Protein AF-A0A933MA98-F1 (afdb_monomer)

Secondary structure (DSSP, 8-state):
-------HHHHHHHHHHHHHHT--HHHHHHHHHHHHHHHHHHHHHHHHHHHHHHHHHHHHHHHTTSEEEEETTEEEEEESSHHHHHHHHHHHHTT---EEEE--SSSS--------------

Nearest PDB structures (foldseek):
  2ygb-assembly1_B  TM=3.597E-01  e=6.257E+00  Vaccinia virus Western Reserve
  3saq-assembly2_B  TM=3.945E-01  e=8.142E+00  Vaccinia virus WR
  6beg-assembly1_C  TM=3.256E-01  e=7.138E+00  Vaccinia virus WR
  6beh-assembly1_B  TM=3.157E-01  e=9.287E+00  Vaccinia virus WR

Radius of gyration: 21.98 Å; Cα contacts (8 Å, |Δi|>4): 106; chains: 1; bounding box: 39×62×54 Å

Structure (mmCIF, N/CA/C/O backbone):
data_AF-A0A933MA98-F1
#
_entry.id   AF-A0A933MA98-F1
#
loop_
_atom_site.group_PDB
_atom_site.id
_atom_site.type_symbol
_atom_site.label_atom_id
_atom_site.label_alt_id
_atom_site.label_comp_id
_atom_site.label_asym_id
_atom_site.label_entity_id
_atom_site.label_seq_id
_atom_site.pdbx_PDB_ins_code
_atom_site.Cartn_x
_atom_site.Cartn_y
_atom_site.Cartn_z
_atom_site.occupancy
_atom_site.B_iso_or_equiv
_atom_site.auth_seq_id
_atom_site.auth_comp_id
_atom_site.auth_asym_id
_atom_site.auth_atom_id
_atom_site.pdbx_PDB_model_num
ATOM 1 N N . MET A 1 1 ? -19.737 -11.430 14.966 1.00 59.69 1 MET A N 1
ATOM 2 C CA . MET A 1 1 ? -19.330 -10.645 16.151 1.00 59.69 1 MET A CA 1
ATOM 3 C C . MET A 1 1 ? -17.926 -11.060 16.546 1.00 59.69 1 MET A C 1
ATOM 5 O O . MET A 1 1 ? -17.686 -12.254 16.672 1.00 59.69 1 MET A O 1
ATOM 9 N N . LEU A 1 2 ? -17.017 -10.097 16.691 1.00 75.00 2 LEU A N 1
ATOM 10 C CA . LEU A 1 2 ? -15.687 -10.297 17.270 1.00 75.00 2 LEU A CA 1
ATOM 11 C C . LEU A 1 2 ? -15.781 -9.957 18.766 1.00 75.00 2 LEU A C 1
ATOM 13 O O . LEU A 1 2 ? -16.304 -8.898 19.097 1.00 75.00 2 LEU A O 1
ATOM 17 N N . ASN A 1 3 ? -15.315 -10.837 19.655 1.00 83.94 3 ASN A N 1
ATOM 18 C CA . ASN A 1 3 ? -15.268 -10.567 21.095 1.00 83.94 3 ASN A CA 1
ATOM 19 C C . ASN A 1 3 ? -13.815 -10.298 21.504 1.00 83.94 3 ASN A C 1
ATOM 21 O O . ASN A 1 3 ? -12.959 -11.166 21.331 1.00 83.94 3 ASN A O 1
ATOM 25 N N . VAL A 1 4 ? -13.540 -9.098 22.014 1.00 83.19 4 VAL A N 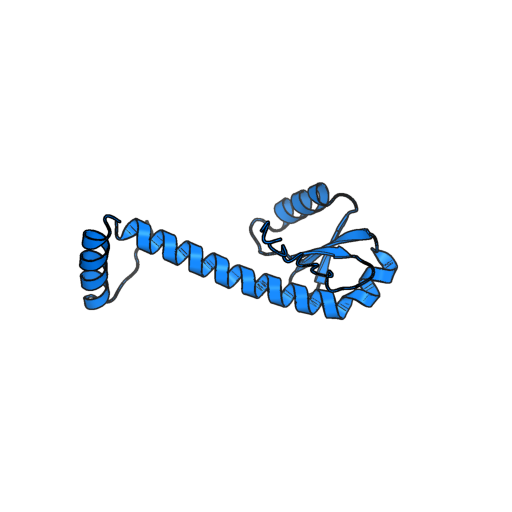1
ATOM 26 C CA . VAL A 1 4 ? -12.202 -8.662 22.431 1.00 83.19 4 VAL A CA 1
ATOM 27 C C . VAL A 1 4 ? -12.256 -8.287 23.904 1.00 83.19 4 VAL A C 1
ATOM 29 O O . VAL A 1 4 ? -13.128 -7.530 24.326 1.00 83.19 4 VAL A O 1
ATOM 32 N N . LYS A 1 5 ? -11.311 -8.803 24.693 1.00 90.19 5 LYS A N 1
ATOM 33 C CA . LYS A 1 5 ? -11.151 -8.389 26.087 1.00 90.19 5 LYS A CA 1
ATOM 34 C C . LYS A 1 5 ? -10.360 -7.089 26.134 1.00 90.19 5 LYS A C 1
ATOM 36 O O . LYS A 1 5 ? -9.209 -7.052 25.708 1.00 90.19 5 LYS A O 1
ATOM 41 N N . LEU A 1 6 ? -10.988 -6.050 26.667 1.00 88.38 6 LEU A N 1
ATOM 42 C CA . LEU A 1 6 ? -10.346 -4.787 27.002 1.00 88.38 6 LEU A CA 1
ATOM 43 C C . LEU A 1 6 ? -10.215 -4.685 28.518 1.00 88.38 6 LEU A C 1
ATOM 45 O O . LEU A 1 6 ? -11.030 -5.236 29.260 1.00 88.38 6 LEU A O 1
ATOM 49 N N . ASP A 1 7 ? -9.180 -3.980 28.958 1.00 94.50 7 ASP A N 1
ATOM 50 C CA . ASP A 1 7 ? -9.013 -3.642 30.364 1.00 94.50 7 ASP A CA 1
ATOM 51 C C . ASP A 1 7 ? -10.218 -2.833 30.888 1.00 94.50 7 ASP A C 1
ATOM 53 O O . ASP A 1 7 ? -10.779 -1.994 30.177 1.00 94.50 7 ASP A O 1
ATOM 57 N N . ALA A 1 8 ? -10.623 -3.086 32.135 1.00 91.44 8 ALA A N 1
ATOM 58 C CA . ALA A 1 8 ? -11.824 -2.492 32.717 1.00 91.44 8 ALA A CA 1
ATOM 59 C C . ALA A 1 8 ? -11.725 -0.963 32.847 1.00 91.44 8 ALA A C 1
ATOM 61 O O . ALA A 1 8 ? -12.694 -0.256 32.567 1.00 91.44 8 ALA A O 1
ATOM 62 N N . GLN A 1 9 ? -10.553 -0.439 33.214 1.00 94.00 9 GLN A N 1
ATOM 63 C CA . GLN A 1 9 ? -10.335 1.002 33.327 1.00 94.00 9 GLN A CA 1
ATOM 64 C C . GLN A 1 9 ? -10.400 1.672 31.949 1.00 94.00 9 GLN A C 1
ATOM 66 O O . GLN A 1 9 ? -10.949 2.772 31.808 1.00 94.00 9 GLN A O 1
ATOM 71 N N . LEU A 1 10 ? -9.882 0.999 30.919 1.00 91.88 10 LEU A N 1
ATOM 72 C CA . LEU A 1 10 ? -9.971 1.471 29.540 1.00 91.88 10 LEU A CA 1
ATOM 73 C C . LEU A 1 10 ? -11.421 1.511 29.044 1.00 91.88 10 LEU A C 1
ATOM 75 O O . LEU A 1 10 ? -11.814 2.491 28.415 1.00 91.88 10 LEU A O 1
ATOM 79 N N . VAL A 1 11 ? -12.229 0.491 29.352 1.00 92.62 11 VAL A N 1
ATOM 80 C CA . VAL A 1 11 ? -13.654 0.458 28.980 1.00 92.62 11 VAL A CA 1
ATOM 81 C C . VAL A 1 11 ? -14.416 1.623 29.607 1.00 92.62 11 VAL A C 1
ATOM 83 O O . VAL A 1 11 ? -15.151 2.316 28.905 1.00 92.62 11 VAL A O 1
ATOM 86 N N . GLU A 1 12 ? -14.221 1.878 30.900 1.00 93.31 12 GLU A N 1
ATOM 87 C CA . GLU A 1 12 ? -14.897 2.989 31.580 1.00 93.31 12 GLU A CA 1
ATOM 88 C C . GLU A 1 12 ? -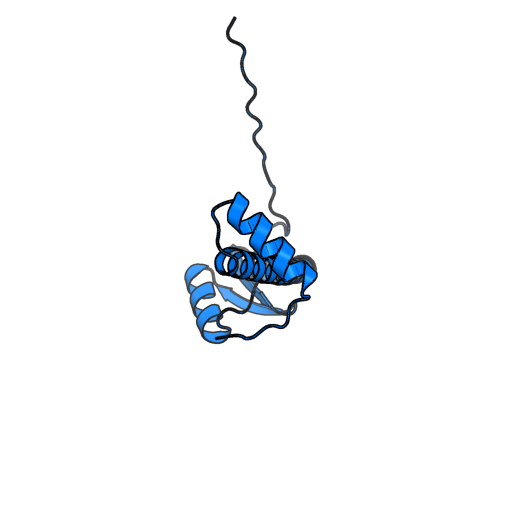14.448 4.351 31.042 1.00 93.31 12 GLU A C 1
ATOM 90 O O . GLU A 1 12 ? -15.268 5.242 30.809 1.00 93.31 12 GLU A O 1
ATOM 95 N N . THR A 1 13 ? -13.156 4.494 30.741 1.00 93.00 13 THR A N 1
ATOM 96 C CA . THR A 1 13 ? -12.629 5.708 30.108 1.00 93.00 13 THR A CA 1
ATOM 97 C C . THR A 1 13 ? -13.228 5.917 28.715 1.00 93.00 13 THR A C 1
ATOM 99 O O . THR A 1 13 ? -13.683 7.019 28.415 1.00 93.00 13 THR A O 1
ATOM 102 N N . LEU A 1 14 ? -13.304 4.865 27.890 1.00 92.88 14 LEU A N 1
ATOM 103 C CA . LEU A 1 14 ? -13.909 4.922 26.557 1.00 92.88 14 LEU A CA 1
ATOM 104 C C . LEU A 1 14 ? -15.381 5.327 26.625 1.00 92.88 14 LEU A C 1
ATOM 106 O O . LEU A 1 14 ? -15.791 6.222 25.890 1.00 92.88 14 LEU A O 1
ATOM 110 N N . LYS A 1 15 ? -16.175 4.723 27.517 1.00 92.75 15 LYS A N 1
ATOM 111 C CA . LYS A 1 15 ? -17.595 5.076 27.689 1.00 92.75 15 LYS A CA 1
ATOM 112 C C . LYS A 1 15 ? -17.779 6.547 28.054 1.00 92.75 15 LYS A C 1
ATOM 114 O O . LYS A 1 15 ? -18.617 7.216 27.460 1.00 92.75 15 LYS A O 1
ATOM 119 N N . ARG A 1 16 ? -16.976 7.061 28.991 1.00 93.69 16 ARG A N 1
ATOM 120 C CA . ARG A 1 16 ? -17.042 8.468 29.405 1.00 93.69 16 ARG A CA 1
ATOM 121 C C . ARG A 1 16 ? -16.694 9.414 28.253 1.00 93.69 16 ARG A C 1
ATOM 123 O O . ARG A 1 16 ? -17.486 10.288 27.926 1.00 93.69 16 ARG A O 1
ATOM 130 N N . THR A 1 17 ? -15.552 9.204 27.600 1.00 92.31 17 THR A N 1
ATOM 131 C CA . THR A 1 17 ? -15.080 10.085 26.518 1.00 92.31 17 THR A CA 1
ATOM 132 C C . THR A 1 17 ? -15.986 10.034 25.287 1.00 92.31 17 THR A C 1
ATOM 134 O O . THR A 1 17 ? -16.222 11.056 24.649 1.00 92.31 17 THR A O 1
ATOM 137 N N . THR A 1 18 ? -16.522 8.860 24.948 1.00 94.00 18 THR A N 1
ATOM 138 C CA . THR A 1 18 ? -17.449 8.713 23.814 1.00 94.00 18 THR A CA 1
ATOM 139 C C . THR A 1 18 ? -18.781 9.422 24.070 1.00 94.00 18 THR A C 1
ATOM 141 O O . THR A 1 18 ? -19.264 10.123 23.181 1.00 94.00 18 THR A O 1
ATOM 144 N N . ALA A 1 19 ? -19.312 9.346 25.297 1.00 90.19 19 ALA A N 1
ATOM 145 C CA . ALA A 1 19 ? -20.511 10.081 25.699 1.00 90.19 19 ALA A CA 1
ATOM 146 C C . ALA A 1 19 ? -20.332 11.607 25.588 1.00 90.19 19 ALA A C 1
ATOM 148 O O . ALA A 1 19 ? -21.225 12.290 25.094 1.00 90.19 19 ALA A O 1
ATOM 149 N N . GLU A 1 20 ? -19.168 12.135 25.980 1.00 91.19 20 GLU A N 1
ATOM 150 C CA . GLU A 1 20 ? -18.832 13.564 25.849 1.00 91.19 20 GLU A CA 1
ATOM 151 C C . GLU A 1 20 ? -18.724 14.018 24.384 1.00 91.19 20 GLU A C 1
ATOM 153 O O . GLU A 1 20 ? -19.056 15.154 24.056 1.00 91.19 20 GLU A O 1
ATOM 158 N N . GLN A 1 21 ? -18.268 13.132 23.497 1.00 91.56 21 GLN A N 1
ATOM 159 C CA . GLN A 1 21 ? -18.030 13.429 22.080 1.00 91.56 21 GLN A CA 1
ATOM 160 C C . GLN A 1 21 ? -19.212 13.076 21.164 1.00 91.56 21 GLN A C 1
ATOM 162 O O . GLN A 1 21 ? -19.130 13.293 19.955 1.00 91.56 21 GLN A O 1
ATOM 167 N N . GLY A 1 22 ? -20.302 12.524 21.708 1.00 93.38 22 GLY A N 1
ATOM 168 C CA . GLY A 1 22 ? -21.479 12.125 20.929 1.00 93.38 22 GLY A CA 1
ATOM 169 C C . GLY A 1 22 ? -21.217 10.982 19.939 1.00 93.38 22 GLY A C 1
ATOM 170 O O . GLY A 1 22 ? -21.944 10.840 18.957 1.00 93.38 22 GLY A O 1
ATOM 171 N N . VAL A 1 23 ? -20.182 10.175 20.179 1.00 94.81 23 VAL A N 1
ATOM 172 C CA . VAL A 1 23 ? -19.855 8.980 19.388 1.00 94.81 23 VAL A CA 1
ATOM 173 C C . VAL A 1 23 ? -20.094 7.727 20.221 1.00 94.81 23 VAL A C 1
ATOM 175 O O . VAL A 1 23 ? -20.194 7.784 21.441 1.00 94.81 23 VAL A O 1
ATOM 178 N N . THR A 1 24 ? -20.202 6.573 19.577 1.00 93.38 24 THR A N 1
ATOM 179 C CA . THR A 1 24 ? -20.333 5.282 20.267 1.00 93.38 24 THR A CA 1
ATOM 180 C C . THR A 1 24 ? -18.976 4.598 20.412 1.00 93.38 24 THR A C 1
ATOM 182 O O . THR A 1 24 ? -18.060 4.826 19.618 1.00 93.38 24 THR A O 1
ATOM 185 N N . VAL A 1 25 ? -18.850 3.706 21.400 1.00 90.88 25 VAL A N 1
ATOM 186 C CA . VAL A 1 25 ? -17.649 2.868 21.558 1.00 90.88 25 VAL A CA 1
ATOM 187 C C . VAL A 1 25 ? -17.380 2.068 20.280 1.00 90.88 25 VAL A C 1
ATOM 189 O O . VAL A 1 25 ? -16.243 2.037 19.820 1.00 90.88 25 VAL A O 1
ATOM 192 N N . ASP A 1 26 ? -18.414 1.507 19.649 1.00 90.38 26 ASP A N 1
ATOM 193 C CA . ASP A 1 26 ? -18.272 0.731 18.412 1.00 90.38 26 ASP A CA 1
ATOM 194 C C . ASP A 1 26 ? -17.686 1.559 17.261 1.00 90.38 26 ASP A C 1
ATOM 196 O O . ASP A 1 26 ? -16.793 1.088 16.558 1.00 90.38 26 ASP A O 1
ATOM 200 N N . GLN A 1 27 ? -18.124 2.812 17.096 1.00 91.94 27 GLN A N 1
ATOM 201 C CA . GLN A 1 27 ? -17.564 3.716 16.084 1.00 91.94 27 GLN A CA 1
ATOM 202 C C . GLN A 1 27 ? -16.086 4.019 16.341 1.00 91.94 27 GLN A C 1
ATOM 204 O O . GLN A 1 27 ? -15.292 4.060 15.399 1.00 91.94 27 GLN A O 1
ATOM 209 N N . VAL A 1 28 ? -15.702 4.208 17.606 1.00 93.00 28 VAL A N 1
ATOM 210 C CA . VAL A 1 28 ? -14.300 4.437 17.973 1.00 93.00 28 VAL A CA 1
ATOM 211 C C . VAL A 1 28 ? -13.461 3.195 17.690 1.00 93.00 28 VAL A C 1
ATOM 213 O O . VAL A 1 28 ? -12.399 3.308 17.080 1.00 93.00 28 VAL A O 1
ATOM 216 N N . ILE A 1 29 ? -13.933 2.007 18.075 1.00 92.00 29 ILE A N 1
ATOM 217 C CA . ILE A 1 29 ? -13.213 0.752 17.832 1.00 92.00 29 ILE A CA 1
ATOM 218 C C . ILE A 1 29 ? -13.088 0.463 16.330 1.00 92.00 29 ILE A C 1
ATOM 220 O O . ILE A 1 29 ? -11.991 0.130 15.878 1.00 92.00 29 ILE A O 1
ATOM 224 N N . ASP A 1 30 ? -14.151 0.642 15.538 1.00 93.06 30 ASP A N 1
ATOM 225 C CA . ASP A 1 30 ? -14.091 0.483 14.077 1.00 93.06 30 ASP A CA 1
ATOM 226 C C . ASP A 1 30 ? -13.102 1.478 13.450 1.00 93.06 30 ASP A C 1
ATOM 228 O O . ASP A 1 30 ? -12.248 1.098 12.644 1.00 93.06 30 ASP A O 1
ATOM 232 N N . GLY A 1 31 ? -13.139 2.742 13.879 1.00 94.56 31 GLY A N 1
ATOM 233 C CA . GLY A 1 31 ? -12.193 3.768 13.441 1.00 94.56 31 GLY A CA 1
ATOM 234 C C . GLY A 1 31 ? -10.738 3.416 13.767 1.00 94.56 31 GLY A C 1
ATOM 235 O O . GLY A 1 31 ? -9.865 3.519 12.900 1.00 94.56 31 GLY A O 1
ATOM 236 N N . LEU A 1 32 ? -10.470 2.942 14.987 1.00 94.06 32 LEU A N 1
ATOM 237 C CA . LEU A 1 32 ? -9.139 2.501 15.410 1.00 94.06 32 LEU A CA 1
ATOM 238 C C . LEU A 1 32 ? -8.661 1.284 14.611 1.00 94.06 32 LEU A C 1
ATOM 240 O O . LEU A 1 32 ? -7.514 1.266 14.161 1.00 94.06 32 LEU A O 1
ATOM 244 N N . ALA A 1 33 ? -9.531 0.300 14.372 1.00 94.19 33 ALA A N 1
ATOM 245 C CA . ALA A 1 33 ? -9.203 -0.876 13.572 1.00 94.19 33 ALA A CA 1
ATOM 246 C C . ALA A 1 33 ? -8.850 -0.491 12.126 1.00 94.19 33 ALA A C 1
ATOM 248 O O . ALA A 1 33 ? -7.824 -0.927 11.595 1.00 94.19 33 ALA A O 1
ATOM 249 N N . ARG A 1 34 ? -9.649 0.384 11.499 1.00 95.75 34 ARG A N 1
ATOM 250 C CA . ARG A 1 34 ? -9.365 0.913 10.154 1.00 95.75 34 ARG A CA 1
ATOM 251 C C . ARG A 1 34 ? -8.040 1.659 10.108 1.00 95.75 34 ARG A C 1
ATOM 253 O O . ARG A 1 34 ? -7.260 1.439 9.181 1.00 95.75 34 ARG A O 1
ATOM 260 N N . LYS A 1 35 ? -7.773 2.509 11.103 1.00 96.62 35 LYS A N 1
ATOM 261 C CA . LYS A 1 35 ? -6.518 3.260 11.210 1.00 96.62 35 LYS A CA 1
ATOM 262 C C . LYS A 1 35 ? -5.319 2.320 11.322 1.00 96.62 35 LYS A C 1
ATOM 264 O O . LYS A 1 35 ? -4.382 2.450 10.539 1.00 96.62 35 LYS A O 1
ATOM 269 N N . TYR A 1 36 ? -5.387 1.326 12.207 1.00 95.88 36 TYR A N 1
ATOM 270 C CA . TYR A 1 36 ? -4.334 0.324 12.369 1.00 95.88 36 TYR A CA 1
ATOM 271 C C . TYR A 1 36 ? -4.053 -0.435 11.063 1.00 95.88 36 TYR A C 1
ATOM 273 O O . TYR A 1 36 ? -2.901 -0.555 10.646 1.00 95.88 36 TYR A O 1
ATOM 281 N N . ILE A 1 37 ? -5.100 -0.897 10.368 1.00 95.19 37 ILE A N 1
ATOM 282 C CA . ILE A 1 37 ? -4.958 -1.589 9.077 1.00 95.19 37 ILE A CA 1
ATOM 283 C C . ILE A 1 37 ? -4.321 -0.668 8.028 1.00 95.19 37 ILE A C 1
ATOM 285 O O . ILE A 1 37 ? -3.447 -1.106 7.279 1.00 95.19 37 ILE A O 1
ATOM 289 N N . ALA A 1 38 ? -4.742 0.596 7.954 1.00 94.56 38 ALA A N 1
ATOM 290 C CA . ALA A 1 38 ? -4.193 1.560 7.005 1.00 94.56 38 ALA A CA 1
ATOM 291 C C . ALA A 1 38 ? -2.703 1.843 7.266 1.00 94.56 38 ALA A C 1
ATOM 293 O O . ALA A 1 38 ? -1.915 1.870 6.321 1.00 94.56 38 ALA A O 1
ATOM 294 N N . GLU A 1 39 ? -2.307 2.002 8.530 1.00 96.88 39 GLU A N 1
ATOM 295 C CA . GLU A 1 39 ? -0.908 2.179 8.934 1.00 96.88 39 GLU A CA 1
ATOM 296 C C . GLU A 1 39 ? -0.064 0.937 8.621 1.00 96.88 39 GLU A C 1
ATOM 298 O O . GLU A 1 39 ? 1.027 1.054 8.062 1.00 96.88 39 GLU A O 1
ATOM 303 N N . ALA A 1 40 ? -0.578 -0.260 8.918 1.00 95.75 40 ALA A N 1
ATOM 304 C CA . ALA A 1 40 ? 0.101 -1.515 8.607 1.00 95.75 40 ALA A CA 1
ATOM 305 C C . ALA A 1 40 ? 0.303 -1.697 7.093 1.00 95.75 40 ALA A C 1
ATOM 307 O O . ALA A 1 40 ? 1.393 -2.059 6.652 1.00 95.75 40 ALA A O 1
ATOM 308 N N . ARG A 1 41 ? -0.722 -1.394 6.286 1.00 96.06 41 ARG A N 1
ATOM 309 C CA . ARG A 1 41 ? -0.631 -1.438 4.818 1.00 96.06 41 ARG A CA 1
ATOM 310 C C . ARG A 1 41 ? 0.373 -0.431 4.278 1.00 96.06 41 ARG A C 1
ATOM 312 O O . ARG A 1 41 ? 1.127 -0.781 3.379 1.00 96.06 41 ARG A O 1
ATOM 319 N N . ARG A 1 42 ? 0.413 0.783 4.833 1.00 96.38 42 ARG A N 1
ATOM 320 C CA . ARG A 1 42 ? 1.372 1.813 4.416 1.00 96.38 42 ARG A CA 1
ATOM 321 C C . ARG A 1 42 ? 2.809 1.338 4.579 1.00 96.38 42 ARG A C 1
ATOM 323 O O . ARG A 1 42 ? 3.543 1.356 3.606 1.00 96.38 42 ARG A O 1
ATOM 330 N N . LYS A 1 43 ? 3.145 0.763 5.737 1.00 97.06 43 LYS A N 1
ATOM 331 C CA . LYS A 1 43 ? 4.477 0.187 5.985 1.00 97.06 43 LYS A CA 1
ATOM 332 C C . LYS A 1 43 ? 4.862 -0.908 4.988 1.00 97.06 43 LYS A C 1
ATOM 334 O O . LYS A 1 43 ? 6.042 -1.072 4.706 1.00 97.06 43 LYS A O 1
ATOM 339 N N . ILE A 1 44 ? 3.897 -1.685 4.492 1.00 96.81 44 ILE A N 1
ATOM 340 C CA . ILE A 1 44 ? 4.167 -2.682 3.448 1.00 96.81 44 ILE A CA 1
ATOM 341 C C . ILE A 1 44 ? 4.505 -1.972 2.138 1.00 96.81 44 ILE A C 1
ATOM 343 O O . ILE A 1 44 ? 5.550 -2.250 1.568 1.00 96.81 44 ILE A O 1
ATOM 347 N N . ILE A 1 45 ? 3.674 -1.023 1.703 1.00 97.69 45 ILE A N 1
ATOM 348 C CA . ILE A 1 45 ? 3.914 -0.268 0.466 1.00 97.69 45 ILE A CA 1
ATOM 349 C C . ILE A 1 45 ? 5.239 0.501 0.513 1.00 97.69 45 ILE A C 1
ATOM 351 O O . ILE A 1 45 ? 5.960 0.494 -0.479 1.00 97.69 45 ILE A O 1
ATOM 355 N N . ASP A 1 46 ? 5.594 1.094 1.655 1.00 97.12 46 ASP A N 1
ATOM 356 C CA . ASP A 1 46 ? 6.868 1.800 1.832 1.00 97.12 46 ASP A CA 1
ATOM 357 C C . ASP A 1 46 ? 8.063 0.854 1.597 1.00 97.12 46 ASP A C 1
ATOM 359 O O . ASP A 1 46 ? 8.992 1.195 0.869 1.00 97.12 46 ASP A O 1
ATOM 363 N N . ARG A 1 47 ? 8.004 -0.383 2.115 1.00 97.88 47 ARG A N 1
ATOM 364 C CA . ARG A 1 47 ? 9.032 -1.413 1.864 1.00 97.88 47 ARG A CA 1
ATOM 365 C C . ARG A 1 47 ? 9.071 -1.866 0.408 1.00 97.88 47 ARG A C 1
ATOM 367 O O . ARG A 1 47 ? 10.145 -2.028 -0.160 1.00 97.88 47 ARG A O 1
ATOM 374 N N . GLU A 1 48 ? 7.913 -2.063 -0.221 1.00 98.12 48 GLU A N 1
ATOM 375 C CA . GLU A 1 48 ? 7.875 -2.386 -1.653 1.00 98.12 48 GLU A CA 1
ATOM 376 C C . GLU A 1 48 ? 8.470 -1.248 -2.496 1.00 98.12 48 GLU A C 1
ATOM 378 O O . GLU A 1 48 ? 9.106 -1.500 -3.518 1.00 98.12 48 GLU A O 1
ATOM 383 N N . PHE A 1 49 ? 8.320 0.004 -2.055 1.00 97.31 49 PHE A N 1
ATOM 384 C CA . PHE A 1 49 ? 8.921 1.160 -2.712 1.00 97.31 49 PHE A CA 1
ATOM 385 C C . PHE A 1 49 ? 10.448 1.208 -2.535 1.00 97.31 49 PHE A C 1
ATOM 387 O O . PHE A 1 49 ? 11.168 1.540 -3.475 1.00 97.31 49 PHE A O 1
ATOM 394 N N . GLU A 1 50 ? 10.983 0.821 -1.375 1.00 97.56 50 GLU A N 1
ATOM 395 C CA . GLU A 1 50 ? 12.431 0.610 -1.184 1.00 97.56 50 GLU A CA 1
ATOM 396 C C . GLU A 1 50 ? 12.978 -0.478 -2.127 1.00 97.56 50 GLU A C 1
ATOM 398 O O . GLU A 1 50 ? 14.033 -0.310 -2.750 1.00 97.56 50 GLU A O 1
ATOM 403 N N . HIS A 1 51 ? 12.231 -1.571 -2.304 1.00 97.88 51 HIS A N 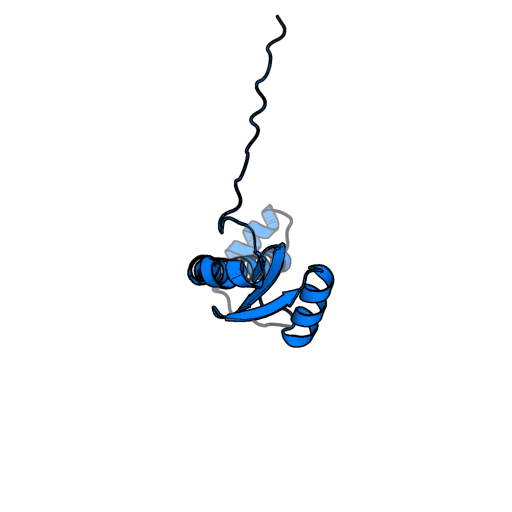1
ATOM 404 C CA . HIS A 1 51 ? 12.581 -2.605 -3.275 1.00 97.88 51 HIS A CA 1
ATOM 405 C C . HIS A 1 51 ? 12.545 -2.077 -4.711 1.00 97.88 51 HIS A C 1
ATOM 407 O O 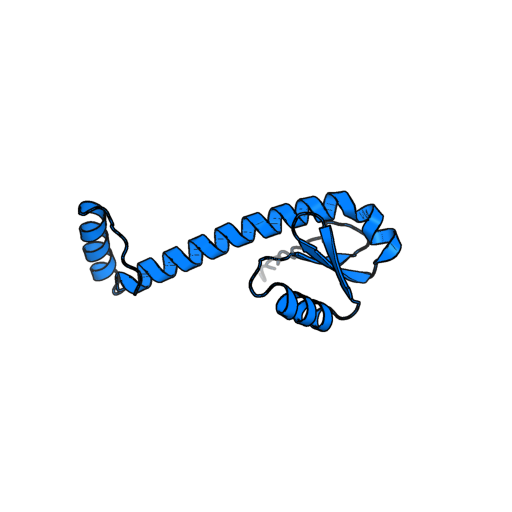. HIS A 1 51 ? 13.503 -2.304 -5.450 1.00 97.88 51 HIS A O 1
ATOM 413 N N . TYR A 1 52 ? 11.496 -1.339 -5.091 1.00 97.56 52 TYR A N 1
ATOM 414 C CA . TYR A 1 52 ? 11.384 -0.691 -6.400 1.00 97.56 52 TYR A CA 1
ATOM 415 C C . TYR A 1 52 ? 12.601 0.183 -6.708 1.00 97.56 52 TYR A C 1
ATOM 417 O O . TYR A 1 52 ? 13.213 0.014 -7.759 1.00 97.56 52 TYR A O 1
ATOM 425 N N . GLN A 1 53 ? 12.998 1.055 -5.776 1.00 96.88 53 GLN A N 1
ATOM 426 C CA . GLN A 1 53 ? 14.175 1.913 -5.939 1.00 96.88 53 GLN A CA 1
ATOM 427 C C . GLN A 1 53 ? 15.447 1.090 -6.182 1.00 96.88 53 GLN A C 1
ATOM 429 O O . GLN A 1 53 ? 16.238 1.420 -7.062 1.00 96.88 53 GLN A O 1
ATOM 434 N N . THR A 1 54 ? 15.614 -0.020 -5.458 1.00 96.94 54 THR A N 1
ATOM 435 C CA . THR A 1 54 ? 16.778 -0.908 -5.608 1.00 96.94 54 THR A CA 1
ATOM 436 C C . THR A 1 54 ? 16.808 -1.610 -6.972 1.00 96.94 54 THR A C 1
ATOM 438 O O . THR A 1 54 ? 17.878 -1.798 -7.545 1.00 96.94 54 THR A O 1
ATOM 441 N N . MET A 1 55 ? 15.648 -1.994 -7.516 1.00 96.69 55 MET A N 1
ATOM 442 C CA . MET A 1 55 ? 15.545 -2.689 -8.809 1.00 96.69 55 MET A C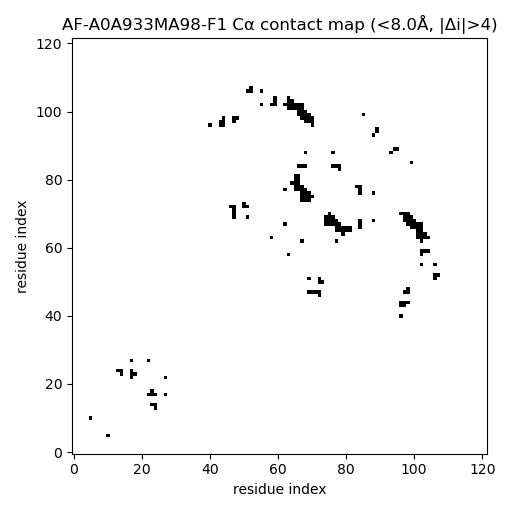A 1
ATOM 443 C C . MET A 1 55 ? 15.276 -1.758 -10.003 1.00 96.69 55 MET A C 1
ATOM 445 O O . MET A 1 55 ? 15.163 -2.238 -11.133 1.00 96.69 55 MET A O 1
ATOM 449 N N . HIS A 1 56 ? 15.168 -0.444 -9.781 1.00 97.69 56 HIS A N 1
ATOM 450 C CA . HIS A 1 56 ? 14.697 0.518 -10.782 1.00 97.69 56 HIS A CA 1
ATOM 451 C C . HIS A 1 56 ? 15.525 0.499 -12.062 1.00 97.69 56 HIS A C 1
ATOM 453 O O . HIS A 1 56 ? 14.942 0.448 -13.139 1.00 97.69 56 HIS A O 1
ATOM 459 N N . ALA A 1 57 ? 16.857 0.442 -11.964 1.00 97.19 57 ALA A N 1
ATOM 460 C CA . ALA A 1 57 ? 17.727 0.383 -13.139 1.00 97.19 57 ALA A CA 1
ATOM 461 C C . ALA A 1 57 ? 17.369 -0.799 -14.062 1.00 97.19 57 ALA A C 1
ATOM 463 O O . ALA A 1 57 ? 17.203 -0.619 -15.266 1.00 97.19 57 ALA A O 1
ATOM 464 N N . ALA A 1 58 ? 17.145 -1.984 -13.486 1.00 97.62 58 ALA A N 1
ATOM 465 C CA . ALA A 1 58 ? 16.770 -3.181 -14.238 1.00 97.62 58 ALA A CA 1
ATOM 466 C C . ALA A 1 58 ? 15.337 -3.112 -14.794 1.00 97.62 58 ALA A C 1
ATOM 468 O O . ALA A 1 58 ? 15.062 -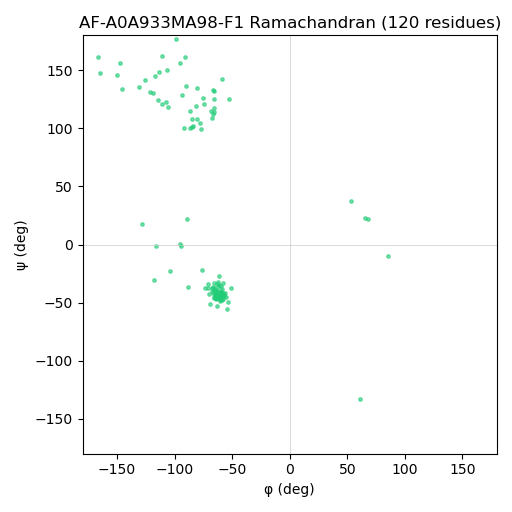3.637 -15.874 1.00 97.62 58 ALA A O 1
ATOM 469 N N . LEU A 1 59 ? 14.410 -2.473 -14.071 1.00 97.88 59 LEU A N 1
ATOM 470 C CA . LEU A 1 59 ? 13.046 -2.258 -14.557 1.00 97.88 59 LEU A CA 1
ATOM 471 C C . LEU A 1 59 ? 13.013 -1.244 -15.701 1.00 97.88 59 LEU A C 1
ATOM 473 O O . LEU A 1 59 ? 12.330 -1.474 -16.694 1.00 97.88 59 LEU A O 1
ATOM 477 N N . LYS A 1 60 ? 13.772 -0.153 -15.591 1.00 97.75 60 LYS A N 1
ATOM 478 C CA . LYS A 1 60 ? 13.863 0.919 -16.587 1.00 97.75 60 LYS A CA 1
ATOM 479 C C . LYS A 1 60 ? 14.344 0.402 -17.938 1.00 97.75 60 LYS A C 1
ATOM 481 O O . LYS A 1 60 ? 13.826 0.821 -18.963 1.00 97.75 60 LYS A O 1
ATOM 486 N N . GLU A 1 61 ? 15.283 -0.539 -17.960 1.00 97.75 61 GLU A N 1
ATOM 487 C CA . GLU A 1 61 ? 15.762 -1.141 -19.212 1.00 97.75 61 GLU A CA 1
ATOM 488 C C . GLU A 1 61 ? 14.665 -1.871 -20.005 1.00 97.75 61 GLU A C 1
ATOM 490 O O . GLU A 1 61 ? 14.774 -1.985 -21.224 1.00 97.75 61 GLU A O 1
ATOM 495 N N . LYS A 1 62 ? 13.620 -2.376 -19.334 1.00 97.69 62 LYS A N 1
ATOM 496 C CA . LYS A 1 62 ? 12.628 -3.281 -19.943 1.00 97.69 62 LYS A CA 1
ATOM 497 C C . LYS A 1 62 ? 11.204 -2.743 -19.973 1.00 97.69 62 LYS A C 1
ATOM 499 O O . LYS A 1 62 ? 10.453 -3.099 -20.871 1.00 97.69 62 LYS A O 1
ATOM 504 N N . TYR A 1 63 ? 10.840 -1.920 -18.999 1.00 98.25 63 TYR A N 1
ATOM 505 C CA . TYR A 1 63 ? 9.459 -1.528 -18.717 1.00 98.25 63 TYR A CA 1
ATOM 506 C C . TYR A 1 63 ? 9.295 -0.009 -18.620 1.00 98.25 63 TYR A C 1
ATOM 508 O O . TYR A 1 63 ? 8.315 0.456 -18.045 1.00 98.25 63 TYR A O 1
ATOM 516 N N . LEU A 1 64 ? 10.244 0.784 -19.137 1.00 97.88 64 LEU A N 1
ATOM 517 C CA . LEU A 1 64 ? 10.131 2.246 -19.143 1.00 97.88 64 LEU A CA 1
ATOM 518 C C . LEU A 1 64 ? 8.803 2.684 -19.778 1.00 97.88 64 LEU A C 1
ATOM 520 O O . LEU A 1 64 ? 8.498 2.333 -20.915 1.00 97.88 64 LEU A O 1
ATOM 524 N N . GLY A 1 65 ? 8.032 3.481 -19.039 1.00 97.00 65 GLY A N 1
ATOM 525 C CA . GLY A 1 65 ? 6.709 3.954 -19.437 1.00 97.00 65 GLY A CA 1
ATOM 526 C C . GLY A 1 65 ? 5.561 2.990 -19.117 1.00 97.00 65 GLY A C 1
ATOM 527 O O . GLY A 1 65 ? 4.406 3.407 -19.191 1.00 97.00 65 GLY A O 1
ATOM 528 N N . GLU A 1 66 ? 5.836 1.751 -18.708 1.00 98.31 66 GLU A N 1
ATOM 529 C CA . GLU A 1 66 ? 4.819 0.798 -18.261 1.00 98.31 66 GLU A CA 1
ATOM 530 C C . GLU A 1 66 ? 4.583 0.870 -16.748 1.00 98.31 66 GLU A C 1
ATOM 532 O O . GLU A 1 66 ? 5.403 1.367 -15.975 1.00 98.31 66 GLU A O 1
ATOM 537 N N . ASN A 1 67 ? 3.439 0.348 -16.314 1.00 98.44 67 ASN A N 1
ATOM 538 C CA . ASN A 1 67 ? 3.109 0.178 -14.907 1.00 98.44 67 ASN A CA 1
ATOM 539 C C . ASN A 1 67 ? 3.592 -1.190 -14.442 1.00 98.44 67 ASN A C 1
ATOM 541 O O . ASN A 1 67 ? 3.365 -2.193 -15.112 1.00 98.44 67 ASN A O 1
ATOM 545 N N . VAL A 1 68 ? 4.199 -1.239 -13.265 1.00 98.50 68 VAL A N 1
ATOM 546 C CA . VAL A 1 68 ? 4.667 -2.468 -12.628 1.00 98.50 68 VAL A CA 1
ATOM 547 C C . VAL A 1 68 ? 3.936 -2.696 -11.316 1.00 98.50 68 VAL A C 1
ATOM 549 O O . VAL A 1 68 ? 3.597 -1.751 -10.600 1.00 98.50 68 VAL A O 1
ATOM 552 N N . ALA A 1 69 ? 3.691 -3.965 -11.001 1.00 98.56 69 ALA A N 1
ATOM 553 C CA . ALA A 1 69 ? 3.178 -4.403 -9.715 1.00 98.56 69 ALA A CA 1
ATOM 554 C C . ALA A 1 69 ? 4.297 -5.109 -8.942 1.00 98.56 69 ALA A C 1
ATOM 556 O O . ALA A 1 69 ? 4.855 -6.095 -9.429 1.00 98.56 69 ALA A O 1
ATOM 557 N N . ILE A 1 70 ? 4.617 -4.616 -7.745 1.00 98.50 70 ILE A N 1
ATOM 558 C CA . ILE A 1 70 ? 5.691 -5.146 -6.899 1.00 98.50 70 ILE A CA 1
ATOM 559 C C . ILE A 1 70 ? 5.116 -5.651 -5.578 1.00 98.50 70 ILE A C 1
ATOM 561 O O . ILE A 1 70 ? 4.329 -4.968 -4.914 1.00 98.50 70 ILE A O 1
ATOM 565 N N . HIS A 1 71 ? 5.504 -6.871 -5.218 1.00 98.12 71 HIS A N 1
ATOM 566 C CA . HIS A 1 71 ? 5.114 -7.516 -3.975 1.00 98.12 71 HIS A CA 1
ATOM 567 C C . HIS A 1 71 ? 6.245 -8.402 -3.456 1.00 98.12 71 HIS A C 1
ATOM 569 O O . HIS A 1 71 ? 6.816 -9.178 -4.221 1.00 98.12 71 HIS A O 1
ATOM 575 N N . GLN A 1 72 ? 6.548 -8.307 -2.160 1.00 96.94 72 GLN A N 1
ATOM 576 C CA . GLN A 1 72 ? 7.650 -9.013 -1.505 1.00 96.94 72 GLN A CA 1
ATOM 577 C C . GLN A 1 72 ? 8.995 -8.794 -2.212 1.00 96.94 72 GLN A C 1
ATOM 579 O O . GLN A 1 72 ? 9.803 -9.714 -2.341 1.00 96.94 72 GLN A O 1
ATOM 584 N N . GLY A 1 73 ? 9.219 -7.575 -2.710 1.00 97.12 73 GLY A N 1
ATOM 585 C CA . GLY A 1 73 ? 10.435 -7.210 -3.431 1.00 97.12 73 GLY A CA 1
ATOM 586 C C . GLY A 1 73 ? 10.591 -7.880 -4.796 1.00 97.12 73 GLY A C 1
ATOM 587 O O . GLY A 1 73 ? 11.706 -7.976 -5.305 1.00 97.12 73 GLY A O 1
ATOM 588 N N . GLN A 1 74 ? 9.495 -8.343 -5.399 1.00 98.06 74 GLN A N 1
ATOM 589 C CA . GLN A 1 74 ? 9.486 -8.966 -6.720 1.00 98.06 74 GLN A CA 1
ATOM 590 C C . GLN A 1 74 ? 8.499 -8.270 -7.653 1.00 98.06 74 GLN A C 1
ATOM 592 O O . GLN A 1 74 ? 7.390 -7.925 -7.248 1.00 98.06 74 GLN A O 1
ATOM 597 N N . LEU A 1 75 ? 8.879 -8.126 -8.924 1.00 98.12 75 LEU A N 1
ATOM 598 C CA . LEU A 1 75 ? 7.952 -7.783 -10.000 1.00 98.12 75 LEU A CA 1
ATOM 599 C C . LEU A 1 75 ? 7.002 -8.967 -10.237 1.00 98.12 75 LEU A C 1
ATOM 601 O O . LEU A 1 75 ? 7.446 -10.036 -10.656 1.00 98.12 75 LEU A O 1
ATOM 605 N N . ILE A 1 76 ? 5.707 -8.785 -9.978 1.00 98.44 76 ILE A N 1
ATOM 606 C CA . ILE A 1 76 ? 4.702 -9.858 -10.078 1.00 98.44 76 ILE A CA 1
ATOM 607 C C . ILE A 1 76 ? 3.814 -9.776 -11.328 1.00 98.44 76 ILE A C 1
ATOM 609 O O . ILE A 1 76 ? 3.226 -10.794 -11.702 1.00 98.44 76 ILE A O 1
ATOM 613 N N . ASP A 1 77 ? 3.686 -8.593 -11.936 1.00 98.56 77 ASP A N 1
ATOM 614 C CA . ASP A 1 77 ? 2.971 -8.320 -13.195 1.00 98.56 77 ASP A CA 1
ATOM 615 C C . ASP A 1 77 ? 3.368 -6.911 -13.700 1.00 98.56 77 ASP A C 1
ATOM 617 O O . ASP A 1 77 ? 3.868 -6.091 -12.922 1.00 98.56 77 ASP A O 1
ATOM 621 N N . HIS A 1 78 ? 3.143 -6.619 -14.980 1.00 98.62 78 HIS A N 1
ATOM 622 C CA . HIS A 1 78 ? 3.336 -5.299 -15.585 1.00 98.62 78 HIS A CA 1
ATOM 623 C C . HIS A 1 78 ? 2.319 -5.060 -16.713 1.00 98.62 78 HIS A C 1
ATOM 625 O O . HIS A 1 78 ? 1.747 -6.004 -17.261 1.00 98.62 78 HIS A O 1
ATOM 631 N N . ASP A 1 79 ? 2.033 -3.797 -17.027 1.00 98.56 79 ASP A N 1
ATOM 632 C CA . ASP A 1 79 ? 1.203 -3.420 -18.173 1.00 98.56 79 ASP A CA 1
ATOM 633 C C . ASP A 1 79 ? 1.335 -1.934 -18.523 1.00 98.56 79 ASP A C 1
ATOM 635 O O . ASP A 1 79 ? 1.420 -1.069 -17.647 1.00 98.56 79 ASP A O 1
ATOM 639 N N . SER A 1 80 ? 1.212 -1.614 -19.806 1.00 97.81 80 SER A N 1
ATOM 640 C CA . SER A 1 80 ? 0.970 -0.243 -20.265 1.00 97.81 80 SER A CA 1
ATOM 641 C C . SER A 1 80 ? -0.363 0.340 -19.749 1.00 97.81 80 SER A C 1
ATOM 643 O O . SER A 1 80 ? -0.425 1.521 -19.406 1.00 97.81 80 SER A O 1
ATOM 645 N N . ASP A 1 81 ? -1.418 -0.473 -19.610 1.00 98.25 81 ASP A N 1
ATOM 646 C CA . ASP A 1 81 ? -2.705 -0.086 -19.022 1.00 98.25 81 ASP A CA 1
ATOM 647 C C . ASP A 1 81 ? -2.722 -0.384 -17.515 1.00 98.25 81 ASP A C 1
ATOM 649 O O . ASP A 1 81 ? -3.009 -1.500 -17.062 1.00 98.25 81 ASP A O 1
ATOM 653 N N . ALA A 1 82 ? -2.505 0.664 -16.716 1.00 97.06 82 ALA A N 1
ATOM 654 C CA . ALA A 1 82 ? -2.561 0.609 -15.257 1.00 97.06 82 ALA A CA 1
ATOM 655 C C . ALA A 1 82 ? -3.852 -0.039 -14.722 1.00 97.06 82 ALA A C 1
ATOM 657 O O . ALA A 1 82 ? -3.829 -0.773 -13.733 1.00 97.06 82 ALA A O 1
ATOM 658 N N . ARG A 1 83 ? -5.005 0.198 -15.362 1.00 97.94 83 ARG A N 1
ATOM 659 C CA . ARG A 1 83 ? -6.282 -0.361 -14.899 1.00 97.94 83 ARG A CA 1
ATOM 660 C C . ARG A 1 83 ? -6.371 -1.851 -15.205 1.00 97.94 83 ARG A C 1
ATOM 662 O O . ARG A 1 83 ? -6.941 -2.590 -14.400 1.00 97.94 83 ARG A O 1
ATOM 669 N N . ALA A 1 84 ? -5.850 -2.297 -16.348 1.00 98.38 84 ALA A N 1
ATOM 670 C CA . ALA A 1 84 ? -5.780 -3.718 -16.681 1.00 98.38 84 ALA A CA 1
ATOM 671 C C . ALA A 1 84 ? -4.874 -4.470 -15.701 1.00 98.38 84 ALA A C 1
ATOM 673 O O . ALA A 1 84 ? -5.310 -5.485 -15.147 1.00 98.38 84 ALA A O 1
ATOM 674 N N . LEU A 1 85 ? -3.694 -3.914 -15.411 1.00 98.56 85 LEU A N 1
ATOM 675 C CA . LEU A 1 85 ? -2.764 -4.433 -14.410 1.00 98.56 85 LEU A CA 1
ATOM 676 C C . LEU A 1 85 ? -3.436 -4.593 -13.043 1.00 98.56 85 LEU A C 1
ATOM 678 O O . LEU A 1 85 ? -3.485 -5.694 -12.492 1.00 98.56 85 LEU A O 1
ATOM 682 N N . VAL A 1 86 ? -4.031 -3.515 -12.519 1.00 97.81 86 VAL A N 1
ATOM 683 C CA . VAL A 1 86 ? -4.690 -3.527 -11.204 1.00 97.81 86 VAL A CA 1
ATOM 684 C C . VAL A 1 86 ? -5.786 -4.590 -11.145 1.00 97.81 86 VAL A C 1
ATOM 686 O O . VAL A 1 86 ? -5.846 -5.345 -10.176 1.00 97.81 86 VAL A O 1
ATOM 689 N N . ARG A 1 87 ? -6.623 -4.717 -12.185 1.00 98.00 87 ARG A N 1
ATOM 690 C CA . ARG A 1 87 ? -7.681 -5.741 -12.224 1.00 98.00 87 ARG A CA 1
ATOM 691 C C . ARG A 1 87 ? -7.118 -7.163 -12.186 1.00 98.00 87 ARG A C 1
ATOM 693 O O . ARG A 1 87 ? -7.647 -7.995 -11.447 1.00 98.00 87 ARG A O 1
ATOM 700 N N . ARG A 1 88 ? -6.072 -7.463 -12.968 1.00 98.25 88 ARG A N 1
ATOM 701 C CA . ARG A 1 88 ? -5.448 -8.800 -12.987 1.00 98.25 88 ARG A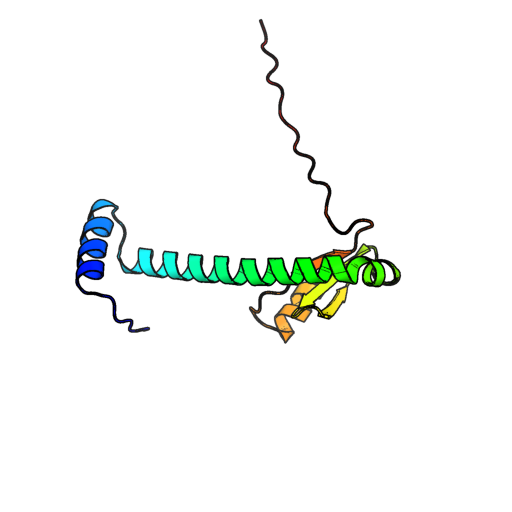 CA 1
ATOM 702 C C . ARG A 1 88 ? -4.827 -9.143 -11.643 1.00 98.25 88 ARG A C 1
ATOM 704 O O . ARG A 1 88 ? -5.079 -10.221 -11.102 1.00 98.25 88 ARG A O 1
ATOM 711 N N . VAL A 1 89 ? -4.073 -8.205 -11.084 1.00 98.25 89 VAL A N 1
ATOM 712 C CA . VAL A 1 89 ? -3.391 -8.391 -9.807 1.00 98.25 89 VAL A CA 1
ATOM 713 C C . VAL A 1 89 ? -4.406 -8.536 -8.673 1.00 98.25 89 VAL A C 1
ATOM 715 O O . VAL A 1 89 ? -4.310 -9.485 -7.903 1.00 98.25 89 VAL A O 1
ATOM 718 N N . GLN A 1 90 ? -5.449 -7.706 -8.608 1.00 97.31 90 GLN A N 1
ATOM 719 C CA . GLN A 1 90 ? -6.509 -7.854 -7.601 1.00 97.31 90 GLN A CA 1
ATOM 720 C C 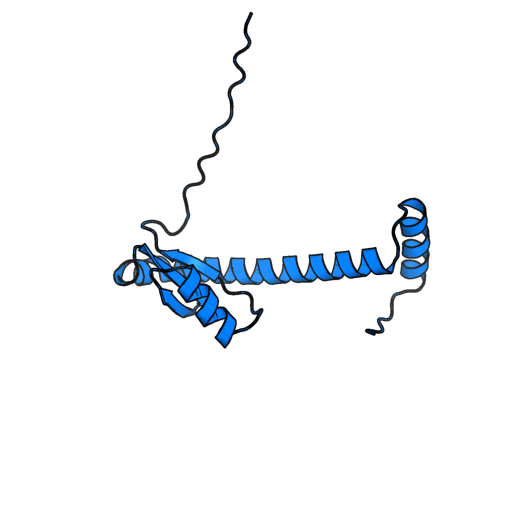. GLN A 1 90 ? -7.268 -9.179 -7.733 1.00 97.31 90 GLN A C 1
ATOM 722 O O . GLN A 1 90 ? -7.603 -9.793 -6.722 1.00 97.31 90 GLN A O 1
ATOM 727 N N . LYS A 1 91 ? -7.497 -9.674 -8.956 1.00 98.00 91 LYS A N 1
ATOM 728 C CA . LYS A 1 91 ? -8.110 -10.994 -9.169 1.00 98.00 91 LYS A CA 1
ATOM 729 C C . LYS A 1 91 ? -7.246 -12.134 -8.614 1.00 98.00 91 LYS A C 1
ATOM 731 O O . LYS A 1 91 ? -7.795 -13.127 -8.147 1.00 98.00 91 LYS A O 1
ATOM 736 N N . ARG A 1 92 ? -5.915 -12.004 -8.663 1.00 97.94 92 ARG A N 1
ATOM 737 C CA . ARG A 1 92 ? -4.960 -13.029 -8.205 1.00 97.94 92 ARG A CA 1
ATOM 738 C C . ARG A 1 92 ? -4.608 -12.915 -6.718 1.00 97.94 92 ARG A C 1
ATOM 740 O O . ARG A 1 92 ? -4.430 -13.938 -6.068 1.00 97.94 92 ARG A O 1
ATOM 747 N N . PHE A 1 93 ? -4.511 -11.699 -6.186 1.00 96.25 93 PHE A N 1
ATOM 748 C CA . PHE A 1 93 ? -3.979 -11.420 -4.846 1.00 96.25 93 PHE A CA 1
ATOM 749 C C . PHE A 1 93 ? -5.005 -10.807 -3.877 1.00 96.25 93 PHE A C 1
ATOM 751 O O . PHE A 1 93 ? -4.682 -10.552 -2.715 1.00 96.25 93 PHE A O 1
ATOM 758 N N . GLY A 1 94 ? -6.242 -10.565 -4.315 1.00 95.75 94 GLY A N 1
ATOM 759 C CA . GLY A 1 94 ? -7.309 -10.009 -3.483 1.00 95.75 94 GLY A CA 1
ATOM 760 C C . GLY A 1 94 ? -6.973 -8.619 -2.936 1.00 95.75 94 GLY A C 1
ATOM 761 O O . GLY A 1 94 ? -6.510 -7.740 -3.660 1.00 95.75 94 GLY A O 1
ATOM 762 N N . HIS A 1 95 ? -7.205 -8.418 -1.637 1.00 92.31 95 HIS A N 1
ATOM 763 C CA . HIS A 1 95 ? -6.960 -7.149 -0.936 1.00 92.31 95 HIS A CA 1
ATOM 764 C C . HIS A 1 95 ? -5.545 -7.023 -0.349 1.00 92.31 95 HIS A C 1
ATOM 766 O O . HIS A 1 95 ? -5.330 -6.257 0.598 1.00 92.31 95 HIS A O 1
ATOM 772 N N . THR A 1 96 ? -4.591 -7.789 -0.877 1.00 95.38 96 THR A N 1
ATOM 773 C CA . THR A 1 96 ? -3.188 -7.717 -0.466 1.00 95.38 96 THR A CA 1
ATOM 774 C C . THR A 1 96 ? -2.602 -6.355 -0.863 1.00 95.38 96 THR A C 1
ATOM 776 O O . THR A 1 96 ? -2.807 -5.919 -1.997 1.00 95.38 96 THR A O 1
ATOM 779 N N . PRO A 1 97 ? -1.901 -5.649 0.042 1.00 96.12 97 PRO A N 1
ATOM 780 C CA . PRO A 1 97 ? -1.197 -4.418 -0.302 1.00 96.12 97 PRO A CA 1
ATOM 781 C C . PRO A 1 97 ? -0.046 -4.727 -1.268 1.00 96.12 97 PRO A C 1
ATOM 783 O O . PRO A 1 97 ? 0.871 -5.477 -0.937 1.00 96.12 97 PRO A O 1
ATOM 786 N N . ILE A 1 98 ? -0.131 -4.157 -2.468 1.00 98.06 98 ILE A N 1
ATOM 787 C CA . ILE A 1 98 ? 0.812 -4.320 -3.578 1.00 98.06 98 ILE A CA 1
ATOM 788 C C . ILE A 1 98 ? 1.143 -2.924 -4.092 1.00 98.06 98 ILE A C 1
ATOM 790 O O . ILE A 1 98 ? 0.239 -2.093 -4.237 1.00 98.06 98 ILE A O 1
ATOM 794 N N . LEU A 1 99 ? 2.424 -2.661 -4.347 1.00 98.12 99 LEU A N 1
ATOM 795 C CA . LEU A 1 99 ? 2.845 -1.410 -4.961 1.00 98.12 99 LEU A CA 1
ATOM 796 C C . LEU A 1 99 ? 2.514 -1.456 -6.451 1.00 98.12 99 LEU A C 1
ATOM 798 O O . LEU A 1 99 ? 2.944 -2.370 -7.146 1.00 98.12 99 LEU A O 1
ATOM 802 N N . PHE A 1 100 ? 1.787 -0.451 -6.930 1.00 97.94 100 PHE A N 1
ATOM 803 C CA . PHE A 1 100 ? 1.604 -0.181 -8.352 1.00 97.94 100 PHE A CA 1
ATOM 804 C C . PHE A 1 100 ? 2.262 1.157 -8.659 1.00 97.94 100 PHE A C 1
ATOM 806 O O . PHE A 1 100 ? 1.934 2.155 -8.016 1.00 97.94 100 PHE A O 1
ATOM 813 N N . ILE A 1 101 ? 3.186 1.179 -9.612 1.00 97.06 101 ILE A N 1
ATOM 814 C CA . ILE A 1 101 ? 3.928 2.387 -9.977 1.00 97.06 101 ILE A CA 1
ATOM 815 C C . ILE A 1 101 ? 4.307 2.344 -11.456 1.00 97.06 101 ILE A C 1
ATOM 817 O O . ILE A 1 101 ? 4.555 1.267 -11.995 1.00 97.06 101 ILE A O 1
ATOM 821 N N . GLN A 1 102 ? 4.328 3.499 -12.120 1.00 97.38 102 GLN A N 1
ATOM 822 C CA . GLN A 1 102 ? 4.864 3.611 -13.472 1.00 97.38 102 GLN A CA 1
ATOM 823 C C . GLN A 1 102 ? 6.388 3.698 -13.408 1.00 97.38 102 GLN A C 1
ATOM 825 O O . GLN A 1 102 ? 6.940 4.439 -12.595 1.00 97.38 102 GLN A O 1
ATOM 830 N N . VAL A 1 103 ? 7.071 2.940 -14.260 1.00 97.38 103 VAL A N 1
ATOM 831 C CA . VAL A 1 103 ? 8.526 3.018 -14.369 1.00 97.38 103 VAL A CA 1
ATOM 832 C C . VAL A 1 103 ? 8.874 4.257 -15.181 1.00 97.38 103 VAL A C 1
ATOM 834 O O . VAL A 1 103 ? 8.717 4.285 -16.402 1.00 97.38 103 VAL A O 1
ATOM 837 N N . GLU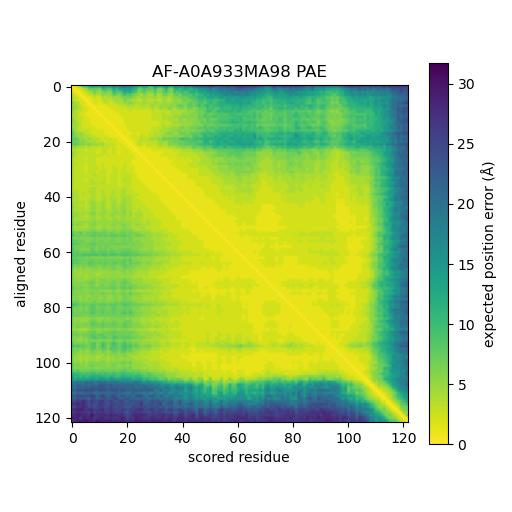 A 1 104 ? 9.344 5.290 -14.498 1.00 95.75 104 GLU A N 1
ATOM 838 C CA . GLU A 1 104 ? 9.806 6.529 -15.117 1.00 95.75 104 GLU A CA 1
ATOM 839 C C . GLU A 1 104 ? 11.333 6.560 -15.257 1.00 95.75 104 GLU A C 1
ATOM 841 O O . GLU A 1 104 ? 12.048 5.642 -14.841 1.00 95.75 104 GLU A O 1
ATOM 846 N N . ALA A 1 105 ? 11.846 7.626 -15.879 1.00 94.38 105 ALA A N 1
ATOM 847 C CA . ALA A 1 105 ? 13.280 7.817 -16.050 1.00 94.38 105 ALA A CA 1
ATOM 848 C C . ALA A 1 105 ? 14.022 7.873 -14.706 1.00 94.38 105 ALA A C 1
ATOM 850 O O . ALA A 1 105 ? 15.121 7.326 -14.619 1.00 94.38 105 ALA A O 1
ATOM 851 N N . GLU A 1 106 ? 13.405 8.458 -13.682 1.00 91.81 106 GLU A N 1
ATOM 852 C CA . GLU A 1 106 ? 13.906 8.511 -12.311 1.00 91.81 106 GLU A CA 1
ATOM 853 C C . GLU A 1 106 ? 12.991 7.697 -11.376 1.00 91.81 106 GLU A C 1
ATOM 855 O O . GLU A 1 106 ? 11.786 7.604 -11.621 1.00 91.81 106 GLU A O 1
ATOM 860 N N . PRO A 1 107 ? 13.528 7.086 -10.305 1.00 84.94 107 PRO A N 1
ATOM 861 C CA . PRO A 1 107 ? 12.736 6.269 -9.383 1.00 84.94 107 PRO A CA 1
ATOM 862 C C . PRO A 1 107 ? 11.880 7.092 -8.412 1.00 84.94 107 PRO A C 1
ATOM 864 O O . PRO A 1 107 ? 10.909 6.577 -7.858 1.00 84.94 107 PRO A O 1
ATOM 867 N N . ILE A 1 108 ? 12.240 8.353 -8.169 1.00 83.00 108 ILE A N 1
ATOM 868 C CA . ILE A 1 108 ? 11.526 9.245 -7.254 1.00 83.00 108 ILE A CA 1
ATOM 869 C C . ILE A 1 108 ? 10.855 10.334 -8.095 1.00 83.00 108 ILE A C 1
ATOM 871 O O . ILE A 1 108 ? 11.565 11.071 -8.780 1.00 83.00 108 ILE A O 1
ATOM 875 N N . PRO A 1 109 ? 9.518 10.475 -8.048 1.00 68.19 109 PRO A N 1
ATOM 876 C CA . PRO A 1 109 ? 8.840 11.535 -8.780 1.00 68.19 109 PRO A CA 1
ATOM 877 C C . PRO A 1 109 ? 9.220 12.908 -8.209 1.00 68.19 109 PRO A C 1
ATOM 879 O O . PRO A 1 109 ? 9.180 13.124 -6.994 1.00 68.19 109 PRO A O 1
ATOM 882 N N . GLU A 1 110 ? 9.556 13.858 -9.082 1.00 67.44 110 GLU A N 1
ATOM 883 C CA . GLU A 1 110 ? 9.793 15.246 -8.680 1.00 67.44 110 GLU A CA 1
ATOM 884 C C . GLU A 1 110 ? 8.485 15.890 -8.186 1.00 67.44 110 GLU A C 1
ATOM 886 O O . GLU A 1 110 ? 7.545 16.126 -8.947 1.00 67.44 110 GLU A O 1
ATOM 891 N N . LEU A 1 111 ? 8.410 16.205 -6.890 1.00 67.19 111 LEU A N 1
ATOM 892 C CA . LEU A 1 111 ? 7.268 16.911 -6.307 1.00 67.19 111 LEU A CA 1
ATOM 893 C C . LEU A 1 111 ? 7.454 18.427 -6.440 1.00 67.19 111 LEU A C 1
ATOM 895 O O . LEU A 1 111 ? 8.139 19.060 -5.635 1.00 67.19 111 LEU A O 1
ATOM 899 N N . VAL A 1 112 ? 6.796 19.039 -7.426 1.00 66.88 112 VAL A N 1
ATOM 900 C CA . VAL A 1 112 ? 6.781 20.503 -7.572 1.00 66.88 112 VAL A CA 1
ATOM 901 C C . VAL A 1 112 ? 5.680 21.113 -6.700 1.00 66.88 112 VAL A C 1
ATOM 903 O O . VAL A 1 112 ? 4.509 21.148 -7.079 1.00 66.88 112 VAL A O 1
ATOM 906 N N . ILE A 1 113 ? 6.053 21.657 -5.539 1.00 74.31 113 ILE A N 1
ATOM 907 C CA . ILE A 1 113 ? 5.144 22.445 -4.693 1.00 74.31 113 ILE A CA 1
ATOM 908 C C . ILE A 1 113 ? 5.141 23.895 -5.188 1.00 74.31 113 ILE A C 1
ATOM 910 O O . ILE A 1 113 ? 6.105 24.637 -5.004 1.00 74.31 113 ILE A O 1
ATOM 914 N N . ARG A 1 114 ? 4.042 24.326 -5.817 1.00 75.25 114 ARG A N 1
ATOM 915 C CA . ARG A 1 114 ? 3.861 25.730 -6.209 1.00 75.25 114 ARG A CA 1
ATOM 916 C C . ARG A 1 114 ? 3.307 26.529 -5.031 1.00 75.25 114 ARG A C 1
ATOM 918 O O . ARG A 1 114 ? 2.112 26.476 -4.761 1.00 75.25 114 ARG A O 1
ATOM 925 N N . SER A 1 115 ? 4.165 27.283 -4.350 1.00 74.06 115 SER A N 1
ATOM 926 C CA . SER A 1 115 ? 3.737 28.228 -3.311 1.00 74.06 115 SER A CA 1
ATOM 927 C C . SER A 1 115 ? 3.089 29.468 -3.944 1.00 74.06 115 SER A C 1
ATOM 929 O O . SER A 1 115 ? 3.763 30.167 -4.710 1.00 74.06 115 SER A O 1
ATOM 931 N N . PRO A 1 116 ? 1.821 29.798 -3.635 1.00 78.81 116 PRO A N 1
ATOM 932 C CA . PRO A 1 116 ? 1.233 31.067 -4.043 1.00 78.81 116 PRO A CA 1
ATOM 933 C C . PRO A 1 116 ? 1.965 32.209 -3.333 1.00 78.81 116 PRO A C 1
ATOM 935 O O . PRO A 1 116 ? 2.054 32.228 -2.105 1.00 78.81 116 PRO A O 1
ATOM 938 N N . ARG A 1 117 ? 2.486 33.177 -4.090 1.00 77.38 117 ARG A N 1
ATOM 939 C CA . ARG A 1 117 ? 2.908 34.461 -3.520 1.00 77.38 117 ARG A CA 1
ATOM 940 C C . ARG A 1 117 ? 1.686 35.370 -3.505 1.00 77.38 117 ARG A C 1
ATOM 942 O O . ARG A 1 117 ? 1.160 35.692 -4.567 1.00 77.38 117 ARG A O 1
ATOM 949 N N . LEU A 1 118 ? 1.221 35.746 -2.316 1.00 75.56 118 LEU A N 1
ATOM 950 C CA . LEU A 1 118 ? 0.173 36.752 -2.172 1.00 75.56 118 LEU A CA 1
ATOM 951 C C . LEU A 1 118 ? 0.733 38.087 -2.669 1.00 75.56 118 LEU A C 1
ATOM 953 O O . LEU A 1 118 ? 1.687 38.618 -2.102 1.00 75.56 118 LEU A O 1
ATOM 957 N N . VAL A 1 119 ? 0.174 38.597 -3.762 1.00 74.94 119 VAL A N 1
ATOM 958 C CA . VAL A 1 119 ? 0.464 39.949 -4.234 1.00 74.94 119 VAL A CA 1
ATOM 959 C C . VAL A 1 119 ? -0.401 40.879 -3.391 1.00 74.94 119 VAL A C 1
ATOM 961 O O . VAL A 1 119 ? -1.623 40.873 -3.531 1.00 74.94 119 VAL A O 1
ATOM 964 N N . ASN A 1 120 ? 0.209 41.634 -2.477 1.00 68.06 120 ASN A N 1
ATOM 965 C CA . ASN A 1 120 ? -0.500 42.711 -1.791 1.00 68.06 120 ASN A CA 1
ATOM 966 C C . ASN A 1 120 ? -0.809 43.797 -2.826 1.00 68.06 120 ASN A C 1
ATOM 968 O O . ASN A 1 120 ? 0.098 44.470 -3.309 1.00 68.06 120 ASN A O 1
ATOM 972 N N . LEU A 1 121 ? -2.084 43.934 -3.183 1.00 53.97 121 LEU A N 1
ATOM 973 C CA . LEU A 1 121 ? -2.588 45.088 -3.917 1.00 53.97 121 LEU A CA 1
ATOM 974 C C . LEU A 1 121 ? -2.723 46.239 -2.909 1.00 53.97 121 LEU A C 1
ATOM 976 O O . LEU A 1 121 ? -3.657 46.245 -2.108 1.00 53.97 121 LEU A O 1
ATOM 980 N N . THR A 1 122 ? -1.741 47.140 -2.898 1.00 60.97 122 THR A N 1
ATOM 981 C CA . THR A 1 122 ? -1.855 48.495 -2.322 1.00 60.97 122 THR A CA 1
ATOM 982 C C . THR A 1 122 ? -2.518 49.435 -3.305 1.00 60.97 122 THR A C 1
ATOM 984 O O . THR A 1 122 ? -2.146 49.351 -4.499 1.00 60.97 122 THR A O 1
#

Foldseek 3Di:
DDDDDDDPVVVVVLVVVCVVVVHDSVVVVVVVVVVVVVVVLVVQQVVQLVLCQVCLVVCCVPQQCKKFKTHPSDGPDIGNDLVVGVVVCCVVPPPRRIDIDHRHPHSDDDDDDDDDDDDPDD

pLDDT: mean 92.08, std 9.52, range [53.97, 98.62]

Solvent-accessible surface area (backbone atoms only — not comparable to full-atom values): 7392 Å² total; per-residue (Å²): 138,88,89,78,91,70,58,68,70,57,52,56,49,44,55,54,55,23,62,76,68,76,48,52,64,67,59,52,52,53,50,50,51,52,49,52,51,51,53,56,42,47,59,50,39,54,52,27,49,56,36,46,55,73,45,34,72,70,44,41,78,76,39,58,75,19,26,38,32,29,48,94,69,34,83,76,50,67,29,76,51,58,68,61,38,51,53,55,49,37,73,75,55,54,91,59,79,60,35,74,49,66,33,49,99,55,84,68,82,86,80,83,81,83,77,84,76,84,78,81,87,125

Sequence (122 aa):
MLNVKLDAQLVETLKRTTAEQGVTVDQVIDGLARKYIAEARRKIIDREFEHYQTMHAALKEKYLGENVAIHQGQLIDHDSDARALVRRVQKRFGHTPILFIQVEAEPIPELVIRSPRLVNLT

Mean predicted aligned error: 7.03 Å